Protein AF-A0A8J7C9V2-F1 (afdb_monomer_lite)

pLDDT: mean 82.28, std 11.86, range [36.47, 97.69]

Foldseek 3Di:
DDDDPPPVVVVVVVVVVVVVVVVVVVVVCVVVVVVVVVVVVVVVVVVVVVVVVVVVVVVVVVVVVVVVVVVVVVVVVVVVVVVVVVVVVLVVQLVVLVVLLVLCCVLCVPDPPVVSVLLSVVLVVLSVQLVVVVPDPSNVVSVVLNVVLVVLSCCLSPPVNCPPHNDPSVSNVVSSVVVD

Structure (mmCIF, N/CA/C/O backbone):
data_AF-A0A8J7C9V2-F1
#
_entry.id   AF-A0A8J7C9V2-F1
#
loop_
_atom_site.group_PDB
_atom_site.id
_atom_site.type_symbol
_atom_site.label_atom_id
_atom_site.label_alt_id
_atom_site.label_comp_id
_atom_site.label_asym_id
_atom_site.label_entity_id
_atom_site.label_seq_id
_atom_site.pdbx_PDB_ins_code
_atom_site.Cartn_x
_atom_site.Cartn_y
_atom_site.Cartn_z
_atom_site.occupancy
_atom_site.B_iso_or_equiv
_atom_site.auth_seq_id
_atom_site.auth_comp_id
_atom_site.auth_asym_id
_atom_site.auth_atom_id
_atom_site.pdbx_PDB_model_num
ATOM 1 N N . MET A 1 1 ? 45.481 8.109 -108.830 1.00 36.47 1 MET A N 1
ATOM 2 C CA . MET A 1 1 ? 46.595 8.278 -107.876 1.00 36.47 1 MET A CA 1
ATOM 3 C C . MET A 1 1 ? 46.098 7.803 -106.529 1.00 36.47 1 MET A C 1
ATOM 5 O O . MET A 1 1 ? 45.238 8.445 -105.947 1.00 36.47 1 MET A O 1
ATOM 9 N N . ASN A 1 2 ? 46.542 6.608 -106.143 1.00 48.78 2 ASN A N 1
ATOM 10 C CA . ASN A 1 2 ? 46.267 5.989 -104.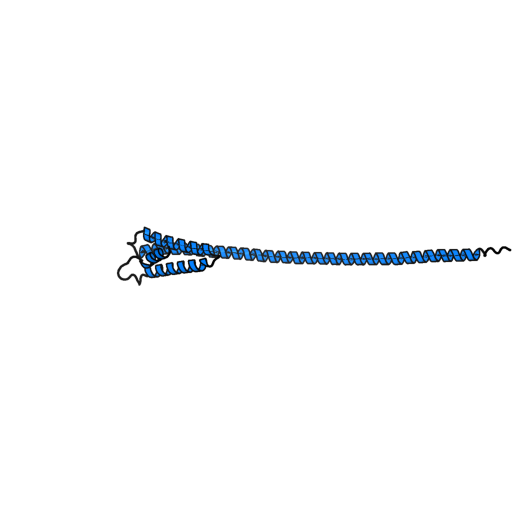854 1.00 48.78 2 ASN A CA 1
ATOM 11 C C . ASN A 1 2 ? 47.368 6.415 -103.887 1.00 48.78 2 ASN A C 1
ATOM 13 O O . ASN A 1 2 ? 48.530 6.146 -104.176 1.00 48.78 2 ASN A O 1
ATOM 17 N N . GLU A 1 3 ? 47.010 6.961 -102.731 1.00 44.31 3 GLU A N 1
ATOM 18 C CA . GLU A 1 3 ? 47.834 6.819 -101.531 1.00 44.31 3 GLU A CA 1
ATOM 19 C C . GLU A 1 3 ? 46.955 6.219 -100.439 1.00 44.31 3 GLU A C 1
ATOM 21 O O . GLU A 1 3 ? 46.172 6.886 -99.770 1.00 44.31 3 GLU A O 1
ATOM 26 N N . ILE A 1 4 ? 47.041 4.894 -100.335 1.00 55.44 4 ILE A N 1
ATOM 27 C CA . ILE A 1 4 ? 46.551 4.145 -99.185 1.00 55.44 4 ILE A CA 1
ATOM 28 C C . ILE A 1 4 ? 47.445 4.572 -98.014 1.00 55.44 4 ILE A C 1
ATOM 30 O O . ILE A 1 4 ? 48.667 4.429 -98.131 1.00 55.44 4 ILE A O 1
ATOM 34 N N . PRO A 1 5 ? 46.900 5.101 -96.904 1.00 51.91 5 PRO A N 1
ATOM 35 C CA . PRO A 1 5 ? 47.724 5.497 -95.776 1.00 51.91 5 PRO A CA 1
ATOM 36 C C . PRO A 1 5 ? 48.490 4.275 -95.262 1.00 51.91 5 PRO A C 1
ATOM 38 O O . PRO A 1 5 ? 47.917 3.228 -94.960 1.00 51.91 5 PRO A O 1
ATOM 41 N N . SER A 1 6 ? 49.815 4.428 -95.239 1.00 57.34 6 SER A N 1
ATOM 42 C CA . SER A 1 6 ? 50.817 3.445 -94.831 1.00 57.34 6 SER A CA 1
ATOM 43 C C . SER A 1 6 ? 50.358 2.619 -93.622 1.00 57.34 6 SER A C 1
ATOM 45 O O . SER A 1 6 ? 50.095 3.157 -92.543 1.00 57.34 6 SER A O 1
ATOM 47 N N . SER A 1 7 ? 50.298 1.294 -93.805 1.00 59.59 7 SER A N 1
ATOM 48 C CA . SER A 1 7 ? 49.826 0.304 -92.820 1.00 59.59 7 SER A CA 1
ATOM 49 C C . SER A 1 7 ? 50.517 0.394 -91.452 1.00 59.59 7 SER A C 1
ATOM 51 O O . SER A 1 7 ? 49.971 -0.066 -90.450 1.00 59.59 7 SER A O 1
ATOM 53 N N . LYS A 1 8 ? 51.689 1.041 -91.389 1.00 63.09 8 LYS A N 1
ATOM 54 C CA . LYS A 1 8 ? 52.426 1.316 -90.152 1.00 63.09 8 LYS A CA 1
ATOM 55 C C . LYS A 1 8 ? 51.692 2.284 -89.216 1.00 63.09 8 LYS A C 1
ATOM 57 O O . LYS A 1 8 ? 51.704 2.059 -88.012 1.00 63.09 8 LYS A O 1
ATOM 62 N N . TYR A 1 9 ? 51.025 3.316 -89.736 1.00 73.62 9 TYR A N 1
ATOM 63 C CA . TYR A 1 9 ? 50.321 4.300 -88.898 1.00 73.62 9 TYR A CA 1
ATOM 64 C C . TYR A 1 9 ? 49.016 3.745 -88.321 1.00 73.62 9 TYR A C 1
ATOM 66 O O . TYR A 1 9 ? 48.672 4.033 -87.178 1.00 73.62 9 TYR A O 1
ATOM 74 N N . PHE A 1 10 ? 48.325 2.891 -89.081 1.00 75.06 10 PHE A N 1
ATOM 75 C CA . PHE A 1 10 ? 47.118 2.212 -88.612 1.00 75.06 10 PHE A CA 1
ATOM 76 C C . PHE A 1 10 ? 47.422 1.188 -87.507 1.00 75.06 10 PHE A C 1
ATOM 78 O O . PHE A 1 10 ? 46.679 1.095 -86.534 1.00 75.06 10 PHE A O 1
ATOM 85 N N . GLY A 1 11 ? 48.545 0.465 -87.610 1.00 76.19 11 GLY A N 1
ATOM 86 C CA . GLY A 1 11 ? 48.993 -0.461 -86.564 1.00 76.19 11 GLY A CA 1
ATOM 87 C C . GLY A 1 11 ? 49.337 0.232 -85.240 1.00 76.19 11 GLY A C 1
ATOM 88 O O . GLY A 1 11 ? 48.979 -0.273 -84.179 1.00 76.19 11 GLY A O 1
ATOM 89 N N . ILE A 1 12 ? 49.973 1.408 -85.301 1.00 79.56 12 ILE A N 1
ATOM 90 C CA . ILE A 1 12 ? 50.274 2.227 -84.114 1.00 79.56 12 ILE A CA 1
ATOM 91 C C . ILE A 1 12 ? 48.975 2.735 -83.479 1.00 79.56 12 ILE A C 1
ATOM 93 O O . ILE A 1 12 ? 48.753 2.516 -82.294 1.00 79.56 12 ILE A O 1
ATOM 97 N N . PHE A 1 13 ? 48.065 3.297 -84.281 1.00 82.38 13 PHE A N 1
ATOM 98 C CA . PHE A 1 13 ? 46.761 3.762 -83.801 1.00 82.38 13 PHE A CA 1
ATOM 99 C C . PHE A 1 13 ? 45.939 2.651 -83.127 1.00 82.38 13 PHE A C 1
ATOM 101 O O . PHE A 1 13 ? 45.344 2.878 -82.076 1.00 82.38 13 PHE A O 1
ATOM 108 N N . LEU A 1 14 ? 45.914 1.441 -83.699 1.00 82.50 14 LEU A N 1
ATOM 109 C CA . LEU A 1 14 ? 45.217 0.306 -83.092 1.00 82.50 14 LEU A CA 1
ATOM 110 C C . LEU A 1 14 ? 45.853 -0.129 -81.771 1.00 82.50 14 LEU A C 1
ATOM 112 O O . LEU A 1 14 ? 45.116 -0.438 -80.837 1.00 82.50 14 LEU A O 1
ATOM 116 N N . MET A 1 15 ? 47.185 -0.139 -81.662 1.00 81.88 15 MET A N 1
ATOM 117 C CA . MET A 1 15 ? 47.833 -0.449 -80.385 1.00 81.88 15 MET A CA 1
ATOM 118 C C . MET A 1 15 ? 47.571 0.623 -79.337 1.00 81.88 15 MET A C 1
ATOM 120 O O . MET A 1 15 ? 47.256 0.275 -78.203 1.00 81.88 15 MET A O 1
ATOM 124 N N . ASP A 1 16 ? 47.616 1.898 -79.707 1.00 84.25 16 ASP A N 1
ATOM 125 C CA . ASP A 1 16 ? 47.293 2.995 -78.794 1.00 84.25 16 ASP A CA 1
ATOM 126 C C . ASP A 1 16 ? 45.827 2.930 -78.344 1.00 84.25 16 ASP A C 1
ATOM 128 O O . ASP A 1 16 ? 45.528 3.131 -77.168 1.00 84.25 16 ASP A O 1
ATOM 132 N N . PHE A 1 17 ? 44.907 2.558 -79.239 1.00 82.44 17 PHE A N 1
ATOM 133 C CA . PHE A 1 17 ? 43.494 2.360 -78.917 1.00 82.44 17 PHE A CA 1
ATOM 134 C C . PHE A 1 17 ? 43.256 1.149 -78.001 1.00 82.44 17 PHE A C 1
ATOM 136 O O . PHE A 1 17 ? 42.518 1.254 -77.020 1.00 82.44 17 PHE A O 1
ATOM 143 N N . ILE A 1 18 ? 43.898 0.009 -78.277 1.00 84.19 18 ILE A N 1
ATOM 144 C CA . ILE A 1 18 ? 43.811 -1.200 -77.442 1.00 84.19 18 ILE A CA 1
ATOM 145 C C . ILE A 1 18 ? 44.412 -0.939 -76.059 1.00 84.19 18 ILE A C 1
ATOM 147 O O . ILE A 1 18 ? 43.805 -1.309 -75.052 1.00 84.19 18 ILE A O 1
ATOM 151 N N . ASN A 1 19 ? 45.562 -0.264 -75.996 1.00 83.25 19 ASN A N 1
ATOM 152 C CA . ASN A 1 19 ? 46.186 0.137 -74.739 1.00 83.25 19 ASN A CA 1
ATOM 153 C C . ASN A 1 19 ? 45.281 1.109 -73.972 1.00 83.25 19 ASN A C 1
ATOM 155 O O . ASN A 1 19 ? 45.007 0.867 -72.804 1.00 83.25 19 ASN A O 1
ATOM 159 N N . ALA A 1 20 ? 44.696 2.113 -74.630 1.00 85.25 20 ALA A N 1
ATOM 160 C CA . ALA A 1 20 ? 43.773 3.048 -73.988 1.00 85.25 20 ALA A CA 1
ATOM 161 C C . ALA A 1 20 ? 42.501 2.371 -73.444 1.00 85.25 20 ALA A C 1
ATOM 163 O O . ALA A 1 20 ? 42.005 2.754 -72.383 1.00 85.25 20 ALA A O 1
ATOM 164 N N . ILE A 1 21 ? 41.957 1.364 -74.139 1.00 84.31 21 ILE A N 1
ATOM 165 C CA . ILE A 1 21 ? 40.831 0.565 -73.629 1.00 84.31 21 ILE A CA 1
ATOM 166 C C . ILE A 1 21 ? 41.268 -0.264 -72.427 1.00 84.31 21 ILE A C 1
ATOM 168 O O . ILE A 1 21 ? 40.560 -0.292 -71.421 1.00 84.31 21 ILE A O 1
ATOM 172 N N . ARG A 1 22 ? 42.418 -0.938 -72.518 1.00 87.12 22 ARG A N 1
ATOM 173 C CA . ARG A 1 22 ? 42.953 -1.755 -71.428 1.00 87.12 22 ARG A CA 1
ATOM 174 C C . ARG A 1 22 ? 43.203 -0.912 -70.184 1.00 87.12 22 ARG A C 1
ATOM 176 O O . ARG A 1 22 ? 42.802 -1.323 -69.102 1.00 87.12 22 ARG A O 1
ATOM 183 N N . ASP A 1 23 ? 43.795 0.262 -70.347 1.00 87.00 23 ASP A N 1
ATOM 184 C CA . ASP A 1 23 ? 44.134 1.161 -69.250 1.00 87.00 23 ASP A CA 1
ATOM 185 C C . ASP A 1 23 ? 42.861 1.742 -68.619 1.00 87.00 23 ASP A C 1
ATOM 187 O O . ASP A 1 23 ? 42.703 1.686 -67.403 1.00 87.00 23 ASP A O 1
ATOM 191 N N . LYS A 1 24 ? 41.867 2.153 -69.421 1.00 84.12 24 LYS A N 1
ATOM 192 C CA . LYS A 1 24 ? 40.543 2.546 -68.899 1.00 84.12 24 LYS A CA 1
ATOM 193 C C . LYS A 1 24 ? 39.819 1.411 -68.178 1.00 84.12 24 LYS A C 1
ATOM 195 O O . LYS A 1 24 ? 39.114 1.661 -67.203 1.00 84.12 24 LYS A O 1
ATOM 200 N N . ASN A 1 25 ? 39.956 0.181 -68.664 1.00 86.75 25 ASN A N 1
ATOM 201 C CA . ASN A 1 25 ? 39.347 -0.987 -68.042 1.00 86.75 25 ASN A CA 1
ATOM 202 C C . ASN A 1 25 ? 40.028 -1.311 -66.706 1.00 86.75 25 ASN A C 1
ATOM 204 O O . ASN A 1 25 ? 39.344 -1.522 -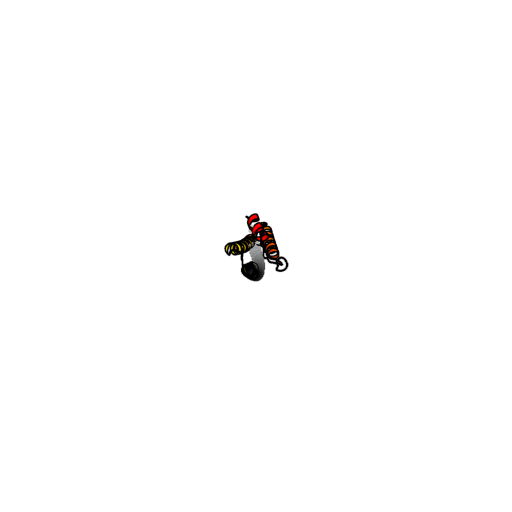65.710 1.00 86.75 25 ASN A O 1
ATOM 208 N N . LEU A 1 26 ? 41.362 -1.275 -66.659 1.00 84.94 26 LEU A N 1
ATOM 209 C CA . LEU A 1 26 ? 42.142 -1.431 -65.430 1.00 84.94 26 LEU A CA 1
ATOM 210 C C . LEU A 1 26 ? 41.788 -0.349 -64.407 1.00 84.94 26 LEU A C 1
ATOM 212 O O . LEU A 1 26 ? 41.461 -0.684 -63.272 1.00 84.94 26 LEU A O 1
ATOM 216 N N . GLU A 1 27 ? 41.729 0.917 -64.825 1.00 86.94 27 GLU A N 1
ATOM 217 C CA . GLU A 1 27 ? 41.281 2.014 -63.964 1.00 86.94 27 GLU A CA 1
ATOM 218 C C . GLU A 1 27 ? 39.852 1.806 -63.444 1.00 86.94 27 GLU A C 1
ATOM 220 O O . GLU A 1 27 ? 39.543 2.157 -62.304 1.00 86.94 27 GLU A O 1
ATOM 225 N N . TRP A 1 28 ? 38.951 1.269 -64.272 1.00 83.38 28 TRP A N 1
ATOM 226 C CA . TRP A 1 28 ? 37.579 0.977 -63.863 1.00 83.38 28 TRP A CA 1
ATOM 227 C C . TRP A 1 28 ? 37.521 -0.161 -62.840 1.00 83.38 28 TRP A C 1
ATOM 229 O O . TRP A 1 28 ? 36.806 -0.040 -61.840 1.00 83.38 28 TRP A O 1
ATOM 239 N N . TYR A 1 29 ? 38.291 -1.233 -63.045 1.00 83.81 29 TYR A N 1
ATOM 240 C CA . TYR A 1 29 ? 38.397 -2.341 -62.096 1.00 83.81 29 TYR A CA 1
ATOM 241 C C . TYR A 1 29 ? 38.992 -1.889 -60.765 1.00 83.81 29 TYR A C 1
ATOM 243 O O . TYR A 1 29 ? 38.422 -2.207 -59.725 1.00 83.81 29 TYR A O 1
ATOM 251 N N . GLU A 1 30 ? 40.070 -1.107 -60.787 1.00 85.12 30 GLU A N 1
ATOM 252 C CA . GLU A 1 30 ? 40.727 -0.583 -59.587 1.00 85.12 30 GLU A CA 1
ATOM 253 C C . GLU A 1 30 ? 39.778 0.331 -58.795 1.00 85.12 30 GLU A C 1
ATOM 255 O O . GLU A 1 30 ? 39.480 0.070 -57.628 1.00 85.12 30 GLU A O 1
ATOM 260 N N . LYS A 1 31 ? 39.147 1.309 -59.464 1.00 80.50 31 LYS A N 1
ATOM 261 C CA . LYS A 1 31 ? 38.159 2.205 -58.833 1.00 80.50 31 LYS A CA 1
ATOM 262 C C . LYS A 1 31 ? 36.941 1.457 -58.287 1.00 80.50 31 LYS A C 1
ATOM 264 O O . LYS A 1 31 ? 36.359 1.882 -57.288 1.00 80.50 31 LYS A O 1
ATOM 269 N N . THR A 1 32 ? 36.509 0.375 -58.931 1.00 82.56 32 THR A N 1
ATOM 270 C CA . THR A 1 32 ? 35.347 -0.413 -58.485 1.00 82.56 32 THR A CA 1
ATOM 271 C C . THR A 1 32 ? 35.714 -1.363 -57.344 1.00 82.56 32 THR A C 1
ATOM 273 O O . THR A 1 32 ? 34.939 -1.508 -56.396 1.00 82.56 32 THR A O 1
ATOM 276 N N . ALA A 1 33 ? 36.903 -1.965 -57.378 1.00 82.56 33 ALA A N 1
ATOM 277 C CA . ALA A 1 33 ? 37.428 -2.795 -56.298 1.00 82.56 33 ALA A CA 1
ATOM 278 C C . ALA A 1 33 ? 37.578 -1.984 -55.002 1.00 82.56 33 ALA A C 1
ATOM 280 O O . ALA A 1 33 ? 37.059 -2.393 -53.962 1.00 82.56 33 ALA A O 1
ATOM 281 N N . ASP A 1 34 ? 38.155 -0.786 -55.081 1.00 85.69 34 ASP A N 1
ATOM 282 C CA . ASP A 1 34 ? 38.309 0.093 -53.918 1.00 85.69 34 ASP A CA 1
ATOM 283 C C . ASP A 1 34 ? 36.962 0.564 -53.368 1.00 85.69 34 ASP A C 1
ATOM 285 O O . ASP A 1 34 ? 36.718 0.513 -52.161 1.00 85.69 34 ASP A O 1
ATOM 289 N N . ARG A 1 35 ? 36.030 0.958 -54.247 1.00 80.75 35 ARG A N 1
ATOM 290 C CA . ARG A 1 35 ? 34.675 1.354 -53.832 1.00 80.75 35 ARG A CA 1
ATOM 291 C C . ARG A 1 35 ? 33.921 0.213 -53.161 1.00 80.75 35 ARG A C 1
ATOM 293 O O . ARG A 1 35 ? 33.261 0.434 -52.151 1.00 80.75 35 ARG A O 1
ATOM 300 N N . THR A 1 36 ? 33.997 -1.000 -53.704 1.00 84.38 36 THR A N 1
ATOM 301 C CA . THR A 1 36 ? 33.308 -2.160 -53.119 1.00 84.38 36 THR A CA 1
ATOM 302 C C . THR A 1 36 ? 33.927 -2.579 -51.790 1.00 84.38 36 THR A C 1
ATOM 304 O O . THR A 1 36 ? 33.182 -2.918 -50.871 1.00 84.38 36 THR A O 1
ATOM 307 N N . LYS A 1 37 ? 35.254 -2.491 -51.645 1.00 87.00 37 LYS A N 1
ATOM 308 C CA . LYS A 1 37 ? 35.944 -2.716 -50.371 1.00 87.00 37 LYS A CA 1
ATOM 309 C C . LYS A 1 37 ? 35.532 -1.684 -49.318 1.00 87.00 37 LYS A C 1
ATOM 311 O O . LYS A 1 37 ? 35.080 -2.073 -48.247 1.00 87.00 37 LYS A O 1
ATOM 316 N N . ALA A 1 38 ? 35.567 -0.396 -49.657 1.00 86.19 38 ALA A N 1
ATOM 317 C CA . ALA A 1 38 ? 35.151 0.677 -48.753 1.00 86.19 38 ALA A CA 1
ATOM 318 C C . ALA A 1 38 ? 33.675 0.554 -48.329 1.00 86.19 38 ALA A C 1
ATOM 320 O O . ALA A 1 38 ? 33.329 0.806 -47.174 1.00 86.19 38 ALA A O 1
ATOM 321 N N . LEU A 1 39 ? 32.789 0.137 -49.243 1.00 86.25 39 LEU A N 1
ATOM 322 C CA . LEU A 1 39 ? 31.384 -0.127 -48.920 1.00 86.25 39 LEU A CA 1
ATOM 323 C C . LEU A 1 39 ? 31.220 -1.316 -47.965 1.00 86.25 39 LEU A C 1
ATOM 325 O O . LEU A 1 39 ? 30.412 -1.231 -47.043 1.00 86.25 39 LEU A O 1
ATOM 329 N N . LYS A 1 40 ? 31.980 -2.402 -48.155 1.00 89.12 40 LYS A N 1
ATOM 330 C CA . LYS A 1 40 ? 31.960 -3.559 -47.247 1.00 89.12 40 LYS A CA 1
ATOM 331 C C . LYS A 1 40 ? 32.444 -3.187 -45.853 1.00 89.12 40 LYS A C 1
ATOM 333 O O . LYS A 1 40 ? 31.719 -3.431 -44.900 1.00 89.12 40 LYS A O 1
ATOM 338 N N . GLU A 1 41 ? 33.588 -2.516 -45.745 1.00 89.75 41 GLU A N 1
ATOM 339 C CA . GLU A 1 41 ? 34.139 -2.067 -44.459 1.00 89.75 41 GLU A CA 1
ATOM 340 C C . GLU A 1 41 ? 33.172 -1.126 -43.727 1.00 89.75 41 GLU A C 1
ATOM 342 O O . GLU A 1 41 ? 32.935 -1.275 -42.529 1.00 89.75 41 GLU A O 1
ATOM 347 N N . LYS A 1 42 ? 32.539 -0.191 -44.451 1.00 87.69 42 LYS A N 1
ATOM 348 C CA . LYS A 1 42 ? 31.514 0.692 -43.877 1.00 87.69 42 LYS A CA 1
ATOM 349 C C . LYS A 1 42 ? 30.290 -0.087 -43.388 1.00 87.69 42 LYS A C 1
ATOM 351 O O . LYS A 1 42 ? 29.765 0.225 -42.319 1.00 87.69 42 LYS A O 1
ATOM 356 N N . ASN A 1 43 ? 29.830 -1.075 -44.153 1.00 88.00 43 ASN A N 1
ATOM 357 C CA . ASN A 1 43 ? 28.693 -1.914 -43.774 1.00 88.00 43 ASN A CA 1
ATOM 358 C C . ASN A 1 43 ? 29.018 -2.799 -42.566 1.00 88.00 43 ASN A C 1
ATOM 360 O O . ASN A 1 43 ? 28.199 -2.894 -41.658 1.00 88.00 43 ASN A O 1
ATOM 364 N N . GLU A 1 44 ? 30.207 -3.396 -42.521 1.00 89.69 44 GLU A N 1
ATOM 365 C CA . GLU A 1 44 ? 30.686 -4.184 -41.384 1.00 89.69 44 GLU A CA 1
ATOM 366 C C . GLU A 1 44 ? 30.786 -3.314 -40.131 1.00 89.69 44 GLU A C 1
ATOM 368 O O . GLU A 1 44 ? 30.192 -3.650 -39.107 1.00 89.69 44 GLU A O 1
ATOM 373 N N . LEU A 1 45 ? 31.418 -2.141 -40.223 1.00 90.25 45 LEU A N 1
ATOM 374 C CA . LEU A 1 45 ? 31.503 -1.204 -39.104 1.00 90.25 45 LEU A CA 1
ATOM 375 C C . LEU A 1 45 ? 30.111 -0.777 -38.617 1.00 90.25 45 LEU A C 1
ATOM 377 O O . LEU A 1 45 ? 29.855 -0.768 -37.414 1.00 90.25 45 LEU A O 1
ATOM 381 N N . SER A 1 46 ? 29.193 -0.473 -39.540 1.00 90.38 46 SER A N 1
ATOM 382 C CA . SER A 1 46 ? 27.803 -0.151 -39.205 1.00 90.38 46 SER A CA 1
ATOM 383 C C . SER A 1 46 ? 27.084 -1.327 -38.545 1.00 90.38 46 SER A C 1
ATOM 385 O O . SER A 1 46 ? 26.324 -1.115 -37.603 1.00 90.38 46 SER A O 1
ATOM 387 N N . SER A 1 47 ? 27.306 -2.558 -39.011 1.00 90.19 47 SER A N 1
ATOM 388 C CA . SER A 1 47 ? 26.696 -3.754 -38.423 1.00 90.19 47 SER A CA 1
ATOM 389 C C . SER A 1 47 ? 27.193 -4.003 -36.998 1.00 90.19 47 SER A C 1
ATOM 391 O O . SER A 1 47 ? 26.380 -4.229 -36.107 1.00 90.19 47 SER A O 1
ATOM 393 N N . VAL A 1 48 ? 28.495 -3.827 -36.751 1.00 93.44 48 VAL A N 1
ATOM 394 C CA . VAL A 1 48 ? 29.100 -3.942 -35.416 1.00 93.44 48 VAL A CA 1
ATOM 395 C C . VAL A 1 48 ? 28.555 -2.869 -34.477 1.00 93.44 48 VAL A C 1
ATOM 397 O O . VAL A 1 48 ? 28.238 -3.162 -33.327 1.00 93.44 48 VAL A O 1
ATOM 400 N N . GLN A 1 49 ? 28.395 -1.631 -34.952 1.00 93.88 49 GLN A N 1
ATOM 401 C CA . GLN A 1 49 ? 27.792 -0.556 -34.157 1.00 93.88 49 GLN A CA 1
ATOM 402 C C . GLN A 1 49 ? 26.344 -0.870 -33.770 1.00 93.88 49 GLN A C 1
ATOM 404 O O . GLN A 1 49 ? 25.956 -0.651 -32.622 1.00 93.88 49 GLN A O 1
ATOM 409 N N . ILE A 1 50 ? 25.554 -1.408 -34.703 1.00 93.12 50 ILE A N 1
ATOM 410 C CA . ILE A 1 50 ? 24.172 -1.823 -34.438 1.00 93.12 50 ILE A CA 1
ATOM 411 C C . ILE A 1 50 ? 24.142 -2.973 -33.425 1.00 93.12 50 ILE A C 1
ATOM 413 O O . ILE A 1 50 ? 23.376 -2.913 -32.467 1.00 93.12 50 ILE A O 1
ATOM 417 N N . GLU A 1 51 ? 24.990 -3.988 -33.585 1.00 95.31 51 GLU A N 1
ATOM 418 C CA . GLU A 1 51 ? 25.066 -5.121 -32.657 1.00 95.31 51 GLU A CA 1
ATOM 419 C C . GLU A 1 51 ? 25.455 -4.672 -31.242 1.00 95.31 51 GLU A C 1
ATOM 421 O O . GLU A 1 51 ? 24.833 -5.078 -30.258 1.00 95.31 51 GLU A O 1
ATOM 426 N N . GLN A 1 52 ? 26.433 -3.771 -31.126 1.00 95.19 52 GLN A N 1
ATOM 427 C CA . GLN A 1 52 ? 26.826 -3.183 -29.846 1.00 95.19 52 GLN A CA 1
ATOM 428 C C . GLN A 1 52 ? 25.695 -2.364 -29.219 1.00 95.19 52 GLN A C 1
ATOM 430 O O . GLN A 1 52 ? 25.469 -2.469 -28.012 1.00 95.19 52 GLN A O 1
ATOM 435 N N . ALA A 1 53 ? 24.967 -1.581 -30.019 1.00 94.19 53 ALA A N 1
ATOM 436 C CA . ALA A 1 53 ? 23.819 -0.817 -29.546 1.00 94.19 53 ALA A CA 1
ATOM 437 C C . ALA A 1 53 ? 22.707 -1.741 -29.028 1.00 94.19 53 ALA A C 1
ATOM 439 O O . ALA A 1 53 ? 22.220 -1.531 -27.921 1.00 94.19 53 ALA A O 1
ATOM 440 N N . ILE A 1 54 ? 22.370 -2.804 -29.769 1.00 96.12 54 ILE A N 1
ATOM 441 C CA . ILE A 1 54 ? 21.385 -3.809 -29.345 1.00 96.12 54 ILE A CA 1
ATOM 442 C C . ILE A 1 54 ? 21.831 -4.472 -28.044 1.00 96.12 54 ILE A C 1
ATOM 444 O O . ILE A 1 54 ? 21.051 -4.542 -27.098 1.00 96.12 54 ILE A O 1
ATOM 448 N N . LYS A 1 55 ? 23.087 -4.925 -27.967 1.00 96.69 55 LYS A N 1
ATOM 449 C CA . LYS A 1 55 ? 23.624 -5.578 -26.769 1.00 96.69 55 LYS A CA 1
ATOM 450 C C . LYS A 1 55 ? 23.539 -4.668 -25.548 1.00 96.69 55 LYS A C 1
ATOM 452 O O . LYS A 1 55 ? 23.128 -5.123 -24.485 1.00 96.69 55 LYS A O 1
ATOM 457 N N . LYS A 1 56 ? 23.891 -3.391 -25.709 1.00 96.94 56 LYS A N 1
ATOM 458 C CA . LYS A 1 56 ? 23.762 -2.397 -24.644 1.00 96.94 56 LYS A CA 1
ATOM 459 C C . LYS A 1 56 ? 22.301 -2.225 -24.226 1.00 96.94 56 LYS A C 1
ATOM 461 O O . LYS A 1 56 ? 22.008 -2.328 -23.045 1.00 96.94 56 LYS A O 1
ATOM 466 N N . SER A 1 57 ? 21.383 -2.051 -25.177 1.00 95.25 57 SER A N 1
ATOM 467 C CA . SER A 1 57 ? 19.956 -1.915 -24.868 1.00 95.25 57 SER A CA 1
ATOM 468 C C . SER A 1 57 ? 19.382 -3.144 -24.161 1.00 95.25 57 SER A C 1
ATOM 470 O O . SER A 1 57 ? 18.608 -2.989 -23.227 1.00 95.25 57 SER A O 1
ATOM 472 N N . VAL A 1 58 ? 19.771 -4.360 -24.557 1.00 96.44 58 VAL A N 1
ATOM 473 C CA . VAL A 1 58 ? 19.361 -5.592 -23.862 1.00 96.44 58 VAL A CA 1
ATOM 474 C C . VAL A 1 58 ? 19.852 -5.585 -22.417 1.00 96.44 58 VAL A C 1
ATOM 476 O O . VAL A 1 58 ? 19.061 -5.847 -21.518 1.00 96.44 58 VAL A O 1
ATOM 479 N N . GLN A 1 59 ? 21.117 -5.228 -22.181 1.00 97.06 59 GLN A N 1
ATOM 480 C CA . GLN A 1 59 ? 21.665 -5.120 -20.826 1.00 97.06 59 GLN A CA 1
ATOM 481 C C . GLN A 1 59 ? 20.938 -4.059 -19.992 1.00 97.06 59 GLN A C 1
ATOM 483 O O . GLN A 1 59 ? 20.607 -4.318 -18.836 1.00 97.06 59 GLN A O 1
ATOM 488 N N . ASP A 1 60 ? 20.655 -2.894 -20.577 1.00 96.38 60 ASP A N 1
ATOM 489 C CA . ASP A 1 60 ? 19.910 -1.821 -19.915 1.00 96.38 60 ASP A CA 1
ATOM 490 C C . ASP A 1 60 ? 18.498 -2.311 -19.529 1.00 96.38 60 ASP A C 1
ATOM 492 O O . ASP A 1 60 ? 18.068 -2.148 -18.385 1.00 96.38 60 ASP A O 1
ATOM 496 N N . PHE A 1 61 ? 17.803 -3.016 -20.430 1.00 97.38 61 PHE A N 1
ATOM 497 C CA . PHE A 1 61 ? 16.489 -3.598 -20.139 1.00 97.38 61 PHE A CA 1
ATOM 498 C C . PHE A 1 61 ? 16.537 -4.710 -19.087 1.00 97.38 61 PHE A C 1
ATOM 500 O O . PHE A 1 61 ? 15.660 -4.765 -18.226 1.00 97.38 61 PHE A O 1
ATOM 507 N N . GLU A 1 62 ? 17.539 -5.589 -19.112 1.00 97.19 62 GLU A N 1
ATOM 508 C CA . GLU A 1 62 ? 17.718 -6.629 -18.091 1.00 97.19 62 GLU A CA 1
ATOM 509 C C . GLU A 1 62 ? 17.901 -6.015 -16.699 1.00 97.19 62 GLU A C 1
ATOM 511 O O . GLU A 1 62 ? 17.287 -6.472 -15.728 1.00 97.19 62 GLU A O 1
ATOM 516 N N . GLN A 1 63 ? 18.691 -4.943 -16.604 1.00 96.94 63 GLN A N 1
ATOM 517 C CA . GLN A 1 63 ? 18.877 -4.195 -15.363 1.00 96.94 63 GLN A CA 1
ATOM 518 C C . GLN A 1 63 ? 17.576 -3.534 -14.904 1.00 96.94 63 GLN A C 1
ATOM 520 O O . GLN A 1 63 ? 17.201 -3.669 -13.738 1.00 96.94 63 GLN A O 1
ATOM 525 N N . GLU A 1 64 ? 16.847 -2.870 -15.804 1.00 96.88 64 GLU A N 1
ATOM 526 C CA . GLU A 1 64 ? 15.550 -2.272 -15.476 1.00 96.88 64 GLU A CA 1
ATOM 527 C C . GLU A 1 64 ? 14.537 -3.312 -14.990 1.00 96.88 64 GLU A C 1
ATOM 529 O O . GLU A 1 64 ? 13.828 -3.076 -14.008 1.00 96.88 64 GLU A O 1
ATOM 534 N N . ILE A 1 65 ? 14.470 -4.474 -15.645 1.00 97.38 65 ILE A N 1
ATOM 535 C CA . ILE A 1 65 ? 13.590 -5.577 -15.248 1.00 97.38 65 ILE A CA 1
ATOM 536 C C . ILE A 1 65 ? 13.974 -6.079 -13.856 1.00 97.38 65 ILE A C 1
ATOM 538 O O . ILE A 1 65 ? 13.093 -6.259 -13.011 1.00 97.38 65 ILE A O 1
ATOM 542 N N . ALA A 1 66 ? 15.267 -6.267 -13.584 1.00 97.19 66 ALA A N 1
ATOM 543 C CA . ALA A 1 66 ? 15.746 -6.706 -12.277 1.00 97.19 66 ALA A CA 1
ATOM 544 C C . ALA A 1 66 ? 15.390 -5.699 -11.170 1.00 97.19 66 ALA A C 1
ATOM 546 O O . ALA A 1 66 ? 14.854 -6.089 -10.131 1.00 97.19 66 ALA A O 1
ATOM 547 N N . LEU A 1 67 ? 15.608 -4.403 -11.409 1.00 97.69 67 LEU A N 1
ATOM 548 C CA . LEU A 1 67 ? 15.262 -3.339 -10.463 1.00 97.69 67 LEU A CA 1
ATOM 549 C C . LEU A 1 67 ? 13.754 -3.263 -10.212 1.00 97.69 67 LEU A C 1
ATOM 551 O O . LEU A 1 67 ? 13.317 -3.171 -9.060 1.00 97.69 67 LEU A O 1
ATOM 555 N N . LYS A 1 68 ? 12.942 -3.346 -11.273 1.00 97.00 68 LYS A N 1
ATOM 556 C CA . LYS A 1 68 ? 11.479 -3.370 -11.152 1.00 97.00 68 LYS A CA 1
ATOM 557 C C . LYS A 1 68 ? 11.013 -4.577 -10.354 1.00 97.00 68 LYS A C 1
ATOM 559 O O . LYS A 1 68 ? 10.181 -4.418 -9.467 1.00 97.00 68 LYS A O 1
ATOM 564 N N . LYS A 1 69 ? 11.577 -5.758 -10.610 1.00 97.25 69 LYS A N 1
ATOM 565 C CA . LYS A 1 69 ? 11.243 -6.981 -9.874 1.00 97.25 69 LYS A CA 1
ATOM 566 C C . LYS A 1 69 ? 11.528 -6.835 -8.379 1.00 97.25 69 LYS A C 1
ATOM 568 O O . LYS A 1 69 ? 10.628 -7.055 -7.579 1.00 97.25 69 LYS A O 1
ATOM 573 N N . ILE A 1 70 ? 12.723 -6.364 -8.015 1.00 96.88 70 ILE A N 1
ATOM 574 C CA . ILE A 1 70 ? 13.087 -6.101 -6.612 1.00 96.88 70 ILE A CA 1
ATOM 575 C C . ILE A 1 70 ? 12.102 -5.116 -5.973 1.00 96.88 70 ILE A C 1
ATOM 577 O O . ILE A 1 70 ? 11.639 -5.331 -4.855 1.00 96.88 70 ILE A O 1
ATOM 581 N N . THR A 1 71 ? 11.754 -4.050 -6.694 1.00 96.31 71 THR A N 1
ATOM 582 C CA . THR A 1 71 ? 10.822 -3.029 -6.205 1.00 96.31 71 THR A CA 1
ATOM 583 C C . THR A 1 71 ? 9.431 -3.611 -5.954 1.00 96.31 71 THR A C 1
ATOM 585 O O . THR A 1 71 ? 8.845 -3.364 -4.901 1.00 96.31 71 THR A O 1
ATOM 588 N N . TYR A 1 72 ? 8.901 -4.405 -6.885 1.00 96.69 72 TYR A N 1
ATOM 589 C CA . TYR A 1 72 ? 7.596 -5.044 -6.724 1.00 96.69 72 TYR A CA 1
ATOM 590 C C . TYR A 1 72 ? 7.588 -6.080 -5.602 1.00 96.69 72 TYR A C 1
ATOM 592 O O . TYR A 1 72 ? 6.647 -6.092 -4.810 1.00 96.69 72 TYR A O 1
ATOM 600 N N . ASP A 1 73 ? 8.643 -6.885 -5.477 1.00 96.69 73 ASP A N 1
ATOM 601 C CA . ASP A 1 73 ? 8.775 -7.856 -4.390 1.00 96.69 73 ASP A CA 1
ATOM 602 C C . ASP A 1 73 ? 8.770 -7.143 -3.027 1.00 96.69 73 ASP A C 1
ATOM 604 O O . ASP A 1 73 ? 8.034 -7.528 -2.116 1.00 96.69 73 ASP A O 1
ATOM 608 N N . GLN A 1 74 ? 9.501 -6.030 -2.903 1.00 96.62 74 GLN A N 1
ATOM 609 C CA . GLN A 1 74 ? 9.484 -5.193 -1.699 1.00 96.62 74 GLN A CA 1
ATOM 610 C C . GLN A 1 74 ? 8.109 -4.573 -1.430 1.00 9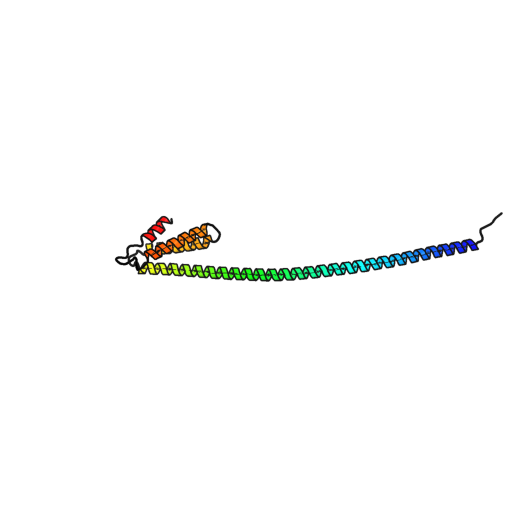6.62 74 GLN A C 1
ATOM 612 O O . GLN A 1 74 ? 7.642 -4.577 -0.290 1.00 96.62 74 GLN A O 1
ATOM 617 N N . GLN A 1 75 ? 7.440 -4.034 -2.453 1.00 95.50 75 GLN A N 1
ATOM 618 C CA . GLN A 1 75 ? 6.098 -3.462 -2.307 1.00 95.50 75 GLN A CA 1
ATOM 619 C C . GLN A 1 75 ? 5.084 -4.518 -1.860 1.00 95.50 75 GLN A C 1
ATOM 621 O O . GLN A 1 75 ? 4.272 -4.245 -0.973 1.00 95.50 75 GLN A O 1
ATOM 626 N N . MET A 1 76 ? 5.161 -5.728 -2.416 1.00 96.38 76 MET A N 1
ATOM 627 C CA . MET A 1 76 ? 4.300 -6.843 -2.043 1.00 96.38 76 MET A CA 1
ATOM 628 C C . MET A 1 76 ? 4.535 -7.269 -0.591 1.00 96.38 76 MET A C 1
ATOM 630 O O . MET A 1 76 ? 3.572 -7.413 0.162 1.00 96.38 76 MET A O 1
ATOM 634 N N . GLU A 1 77 ? 5.788 -7.430 -0.165 1.00 96.31 77 GLU A N 1
ATOM 635 C CA . GLU A 1 77 ? 6.103 -7.781 1.226 1.00 96.31 77 GLU A CA 1
ATOM 636 C C . GLU A 1 77 ? 5.668 -6.688 2.209 1.00 96.31 77 GLU A C 1
ATOM 638 O O . GLU A 1 77 ? 5.059 -6.978 3.241 1.00 96.31 77 GLU A O 1
ATOM 643 N N . ASN A 1 78 ? 5.864 -5.417 1.860 1.00 94.31 78 ASN A N 1
ATOM 644 C CA . ASN A 1 78 ? 5.375 -4.298 2.663 1.00 94.31 78 ASN A CA 1
ATOM 645 C C . ASN A 1 78 ? 3.844 -4.291 2.770 1.00 94.31 78 ASN A C 1
ATOM 647 O O . ASN A 1 78 ? 3.303 -4.060 3.855 1.00 94.31 78 ASN A O 1
ATOM 651 N N . ALA A 1 79 ? 3.137 -4.573 1.673 1.00 92.44 79 ALA A N 1
ATOM 652 C CA . ALA A 1 79 ? 1.682 -4.677 1.665 1.00 9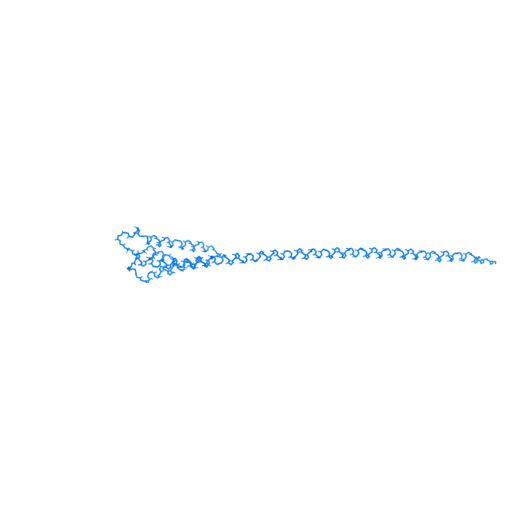2.44 79 ALA A CA 1
ATOM 653 C C . ALA A 1 79 ? 1.193 -5.845 2.535 1.00 92.44 79 ALA A C 1
ATOM 655 O O . ALA A 1 79 ? 0.300 -5.649 3.361 1.00 92.44 79 ALA A O 1
ATOM 656 N N . LYS A 1 80 ? 1.822 -7.024 2.433 1.00 95.00 80 LYS A N 1
ATOM 657 C CA . LYS A 1 80 ? 1.528 -8.182 3.294 1.00 95.00 80 LYS A CA 1
ATOM 658 C C . LYS A 1 80 ? 1.760 -7.864 4.767 1.00 95.00 80 LYS A C 1
ATOM 660 O O . LYS A 1 80 ? 0.901 -8.146 5.601 1.00 95.00 80 LYS A O 1
ATOM 665 N N . LEU A 1 81 ? 2.894 -7.246 5.099 1.00 95.12 81 LEU A N 1
ATOM 666 C CA . LEU A 1 81 ? 3.212 -6.865 6.473 1.00 95.12 81 LEU A CA 1
ATOM 667 C C . LEU A 1 81 ? 2.194 -5.860 7.018 1.00 95.12 81 LEU A C 1
ATOM 669 O O . LEU A 1 81 ? 1.758 -5.985 8.163 1.00 95.12 81 LEU A O 1
ATOM 673 N N . LYS A 1 82 ? 1.800 -4.877 6.201 1.00 90.06 82 LYS A N 1
ATOM 674 C CA . LYS A 1 82 ? 0.766 -3.904 6.560 1.00 90.06 82 LYS A CA 1
ATOM 675 C C . LYS A 1 82 ? -0.568 -4.605 6.801 1.00 90.06 82 LYS A C 1
ATOM 677 O O . LYS A 1 82 ? -1.148 -4.395 7.857 1.00 90.06 82 LYS A O 1
ATOM 682 N N . ALA A 1 83 ? -1.008 -5.473 5.892 1.00 88.25 83 ALA A N 1
ATOM 683 C CA . ALA A 1 83 ? -2.246 -6.236 6.039 1.00 88.25 83 ALA A CA 1
ATOM 684 C C . ALA A 1 83 ? -2.245 -7.085 7.319 1.00 88.25 83 ALA A C 1
ATOM 686 O O . ALA A 1 83 ? -3.189 -7.006 8.099 1.00 88.25 83 ALA A O 1
ATOM 687 N N . LYS A 1 84 ? -1.151 -7.805 7.600 1.00 93.12 84 LYS A N 1
ATOM 688 C CA . LYS A 1 84 ? -0.999 -8.603 8.825 1.00 93.12 84 LYS A CA 1
ATOM 689 C C . LYS A 1 84 ? -1.087 -7.748 10.088 1.00 93.12 84 LYS A C 1
ATOM 691 O O . LYS A 1 84 ? -1.835 -8.082 10.998 1.00 93.12 84 LYS A O 1
ATOM 696 N N . LYS A 1 85 ? -0.346 -6.637 10.148 1.00 90.12 85 LYS A N 1
ATOM 697 C CA . LYS A 1 85 ? -0.385 -5.714 11.298 1.00 90.12 85 LYS A CA 1
ATOM 698 C C . LYS A 1 85 ? -1.772 -5.116 11.500 1.00 90.12 85 LYS A C 1
ATOM 700 O O . LYS A 1 85 ? -2.186 -4.896 12.631 1.00 90.12 85 LYS A O 1
ATOM 705 N N . THR A 1 86 ? -2.458 -4.810 10.408 1.00 86.75 86 THR A N 1
ATOM 706 C CA . THR A 1 86 ? -3.822 -4.292 10.421 1.00 86.75 86 THR A CA 1
ATOM 707 C C . THR A 1 86 ? -4.759 -5.372 10.975 1.00 86.75 86 THR A C 1
ATOM 709 O O . THR A 1 86 ? -5.373 -5.142 12.008 1.00 86.75 86 THR A O 1
ATOM 712 N N . MET A 1 87 ? -4.752 -6.592 10.439 1.00 88.94 87 MET A N 1
ATOM 713 C CA . MET A 1 87 ? -5.557 -7.710 10.956 1.00 88.94 87 MET A CA 1
ATOM 714 C C . MET A 1 87 ? -5.331 -7.982 12.453 1.00 88.94 87 MET A C 1
ATOM 716 O O . MET A 1 87 ? -6.295 -8.051 13.205 1.00 88.94 87 MET A O 1
ATOM 720 N N . GLN A 1 88 ? -4.075 -7.990 12.912 1.00 91.38 88 GLN A N 1
ATOM 721 C CA . GLN A 1 88 ? -3.746 -8.138 14.338 1.00 91.38 88 GLN A CA 1
ATOM 722 C C . GLN A 1 88 ? -4.350 -7.037 15.221 1.00 91.38 88 GLN A C 1
ATOM 724 O O . GLN A 1 88 ? -4.742 -7.289 16.355 1.00 91.38 88 GLN A O 1
ATOM 729 N N . LYS A 1 89 ? -4.415 -5.792 14.731 1.00 87.94 89 LYS A N 1
ATOM 730 C CA . LYS A 1 89 ? -5.061 -4.700 15.474 1.00 87.94 89 LYS A CA 1
ATOM 731 C C . LYS A 1 89 ? -6.567 -4.902 15.571 1.00 87.94 89 LYS A C 1
ATOM 733 O O . LYS A 1 89 ? -7.129 -4.608 16.615 1.00 87.94 89 LYS A O 1
ATOM 738 N N . TYR A 1 90 ? -7.200 -5.368 14.498 1.00 89.38 90 TYR A N 1
ATOM 739 C CA . TYR A 1 90 ? -8.633 -5.648 14.491 1.00 89.38 90 TYR A CA 1
ATOM 740 C C . TYR A 1 90 ? -8.991 -6.776 15.459 1.00 89.38 90 TYR A C 1
ATOM 742 O O . TYR A 1 90 ? -9.886 -6.598 16.277 1.00 89.38 90 TYR A O 1
ATOM 750 N N . GLU A 1 91 ? -8.231 -7.875 15.443 1.00 90.06 91 GLU A N 1
ATOM 751 C CA . GLU A 1 91 ? -8.374 -8.968 16.416 1.00 90.06 91 GLU A CA 1
ATOM 752 C C . GLU A 1 91 ? -8.263 -8.448 17.854 1.00 90.06 91 GLU A C 1
ATOM 754 O O . GLU A 1 91 ? -9.141 -8.704 18.671 1.00 90.06 91 GLU A O 1
ATOM 759 N N . LYS A 1 92 ? -7.255 -7.613 18.136 1.00 89.12 92 LYS A N 1
ATOM 760 C CA . LYS A 1 92 ? -7.094 -6.997 19.458 1.00 89.12 92 LYS A CA 1
ATOM 761 C C . LYS A 1 92 ? -8.281 -6.112 19.855 1.00 89.12 92 LYS A C 1
ATOM 763 O O . LYS A 1 92 ? -8.680 -6.115 21.011 1.00 89.12 92 LYS A O 1
ATOM 768 N N . PHE A 1 93 ? -8.853 -5.349 18.922 1.00 88.19 93 PHE A N 1
ATOM 769 C CA . PHE A 1 93 ? -10.037 -4.536 19.217 1.00 88.19 93 PHE A CA 1
ATOM 770 C C . PHE A 1 93 ? -11.273 -5.389 19.511 1.00 88.19 93 PHE A C 1
ATOM 772 O O . PHE A 1 93 ? -12.058 -5.019 20.379 1.00 88.19 93 PHE A O 1
ATOM 779 N N . LEU A 1 94 ? -11.443 -6.527 18.833 1.00 89.69 94 LEU A N 1
ATOM 780 C CA . LEU A 1 94 ? -12.515 -7.470 19.156 1.00 89.69 94 LEU A CA 1
ATOM 781 C C . LEU A 1 94 ? -12.341 -8.054 20.562 1.00 89.69 94 LEU A C 1
ATOM 783 O O . LEU A 1 94 ? -13.302 -8.069 21.327 1.00 89.69 94 LEU A O 1
ATOM 787 N N . GLU A 1 95 ? -11.119 -8.446 20.930 1.00 89.50 95 GLU A N 1
ATOM 788 C CA . GLU A 1 95 ? -10.806 -8.907 22.289 1.00 89.50 95 GLU A CA 1
ATOM 789 C C . GLU A 1 95 ? -11.123 -7.829 23.340 1.00 89.50 95 GLU A C 1
ATOM 791 O O . GLU A 1 95 ? -11.753 -8.117 24.355 1.00 89.50 95 GLU A O 1
ATOM 796 N N . GLU A 1 96 ? -10.761 -6.568 23.083 1.00 86.75 96 GLU A N 1
ATOM 797 C CA . GLU A 1 96 ? -11.073 -5.444 23.979 1.00 86.75 96 GLU 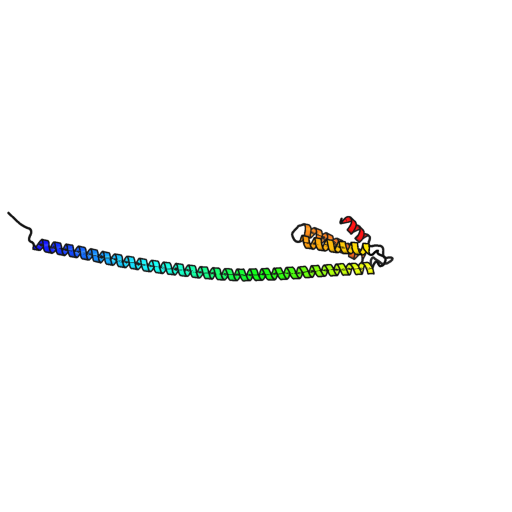A CA 1
ATOM 798 C C . GLU A 1 96 ? -12.592 -5.194 24.105 1.00 86.75 96 GLU A C 1
ATOM 800 O O . GLU A 1 96 ? -13.076 -4.866 25.191 1.00 86.75 96 GLU A O 1
ATOM 805 N N . ILE A 1 97 ? -13.370 -5.384 23.031 1.00 87.81 97 ILE A N 1
ATOM 806 C CA . ILE A 1 97 ? -14.843 -5.302 23.058 1.00 87.81 97 ILE A CA 1
ATOM 807 C C . ILE A 1 97 ? -15.452 -6.463 23.868 1.00 87.81 97 ILE A C 1
ATOM 809 O O . ILE A 1 97 ? -16.413 -6.262 24.619 1.00 87.81 97 ILE A O 1
ATOM 813 N N . ASP A 1 98 ? -14.888 -7.665 23.769 1.00 88.19 98 ASP A N 1
ATOM 814 C CA . ASP A 1 98 ? -15.294 -8.810 24.589 1.00 88.19 98 ASP A CA 1
ATOM 815 C C . ASP A 1 98 ? -14.953 -8.595 26.073 1.00 88.19 98 ASP A C 1
ATOM 817 O O . ASP A 1 98 ? -15.782 -8.858 26.950 1.00 88.19 98 ASP A O 1
ATOM 821 N N . GLU A 1 99 ? -13.777 -8.046 26.382 1.00 86.00 99 GLU A N 1
ATOM 822 C CA . GLU A 1 99 ? -13.428 -7.638 27.746 1.00 86.00 99 GLU A CA 1
ATOM 823 C C . GLU A 1 99 ? -14.387 -6.576 28.284 1.00 86.00 99 GLU A C 1
ATOM 825 O O . GLU A 1 99 ? -14.799 -6.639 29.447 1.00 86.00 99 GLU A O 1
ATOM 830 N N . LEU A 1 100 ? -14.781 -5.615 27.447 1.00 83.31 100 LEU A N 1
ATOM 831 C CA . LEU A 1 100 ? -15.735 -4.580 27.820 1.00 83.31 100 LEU A CA 1
ATOM 832 C C . LEU A 1 100 ? -17.082 -5.181 28.241 1.00 83.31 100 LEU A C 1
ATOM 834 O O . LEU A 1 100 ? -17.652 -4.761 29.249 1.00 83.31 100 LEU A O 1
ATOM 838 N N . ARG A 1 101 ? -17.579 -6.192 27.521 1.00 86.75 101 ARG A N 1
ATOM 839 C CA . ARG A 1 101 ? -18.798 -6.922 27.901 1.00 86.75 101 ARG A CA 1
ATOM 840 C C . ARG A 1 101 ? -18.694 -7.492 29.317 1.00 86.75 101 ARG A C 1
ATOM 842 O O . ARG A 1 101 ? -19.631 -7.340 30.102 1.00 86.75 101 ARG A O 1
ATOM 849 N N . ASN A 1 102 ? -17.563 -8.118 29.640 1.00 86.19 102 ASN A N 1
ATOM 850 C CA . ASN A 1 102 ? -17.320 -8.703 30.960 1.00 86.19 102 ASN A CA 1
ATOM 851 C C . ASN A 1 102 ? -17.267 -7.619 32.046 1.00 86.19 102 ASN A C 1
ATOM 853 O O . ASN A 1 102 ? -17.914 -7.757 33.083 1.00 86.19 102 ASN A O 1
ATOM 857 N N . ARG A 1 103 ? -16.584 -6.498 31.778 1.00 83.00 103 ARG A N 1
ATOM 858 C CA . ARG A 1 103 ? -16.532 -5.351 32.699 1.00 83.00 103 ARG A CA 1
ATOM 859 C C . ARG A 1 103 ? -17.912 -4.756 32.953 1.00 83.00 103 ARG A C 1
ATOM 861 O O . ARG A 1 103 ? -18.250 -4.477 34.097 1.00 83.00 103 ARG A O 1
ATOM 868 N N . ILE A 1 104 ? -18.741 -4.596 31.920 1.00 81.44 104 ILE A N 1
ATOM 869 C CA . ILE A 1 104 ? -20.115 -4.095 32.083 1.00 81.44 104 ILE A CA 1
ATOM 870 C C . ILE A 1 104 ? -20.917 -5.015 33.011 1.00 81.44 104 ILE A C 1
ATOM 872 O O . ILE A 1 104 ? -21.636 -4.515 33.872 1.00 81.44 104 ILE A O 1
ATOM 876 N N . GLN A 1 105 ? -20.785 -6.337 32.880 1.00 83.12 105 GLN A N 1
ATOM 877 C CA . GLN A 1 105 ? -21.461 -7.285 33.775 1.00 83.12 105 GLN A CA 1
ATOM 878 C C . GLN A 1 105 ? -20.959 -7.197 35.220 1.00 83.12 105 GLN A C 1
ATOM 880 O O . GLN A 1 105 ? -21.756 -7.331 36.146 1.00 83.12 105 GLN A O 1
ATOM 885 N N . GLU A 1 106 ? -19.665 -6.945 35.418 1.00 81.81 106 GLU A N 1
ATOM 886 C CA . GLU A 1 106 ? -19.063 -6.773 36.742 1.00 81.81 106 GLU A CA 1
ATOM 887 C C . GLU A 1 106 ? -19.532 -5.479 37.429 1.00 81.81 106 GLU A C 1
ATOM 889 O O . GLU A 1 106 ? -19.949 -5.507 38.587 1.00 81.81 106 GLU A O 1
ATOM 894 N N . PHE A 1 107 ? -19.529 -4.350 36.711 1.00 78.25 107 PHE A N 1
ATOM 895 C CA . PHE A 1 107 ? -19.955 -3.051 37.250 1.00 78.25 107 PHE A CA 1
ATOM 896 C C . PHE A 1 107 ? -21.480 -2.919 37.379 1.00 78.25 107 PHE A C 1
ATOM 898 O O . PHE A 1 107 ? -21.968 -2.173 38.232 1.00 78.25 107 PHE A O 1
ATOM 905 N N . TYR A 1 108 ? -22.241 -3.668 36.574 1.00 78.56 108 TYR A N 1
ATOM 906 C CA . TYR A 1 108 ? -23.703 -3.645 36.539 1.00 78.56 108 TYR A CA 1
ATOM 907 C C . TYR A 1 108 ? -24.314 -5.053 36.658 1.00 78.56 108 TYR A C 1
ATOM 909 O O . TYR A 1 108 ? -24.972 -5.523 35.726 1.00 78.56 108 TYR A O 1
ATOM 917 N N . PRO A 1 109 ? -24.197 -5.717 37.823 1.00 76.94 109 PRO A N 1
ATOM 918 C CA . PRO A 1 109 ? -24.618 -7.113 37.999 1.00 76.94 109 PRO A CA 1
ATOM 919 C C . PRO A 1 109 ? -26.129 -7.335 37.836 1.00 76.94 109 PRO A C 1
ATOM 921 O O . PRO A 1 109 ? -26.570 -8.437 37.526 1.00 76.94 109 PRO A O 1
ATOM 924 N N . ASN A 1 110 ? -26.933 -6.283 38.016 1.00 77.81 110 ASN A N 1
ATOM 925 C CA . ASN A 1 110 ? -28.388 -6.330 37.853 1.00 77.81 110 ASN A CA 1
ATOM 926 C C . ASN A 1 110 ? -28.846 -5.967 36.430 1.00 77.81 110 ASN A C 1
ATOM 928 O O . ASN A 1 110 ? -30.051 -5.870 36.186 1.00 77.81 110 ASN A O 1
ATOM 932 N N . MET A 1 111 ? -27.922 -5.711 35.496 1.00 78.31 111 MET A N 1
ATOM 933 C CA . MET A 1 111 ? -28.293 -5.387 34.124 1.00 78.31 111 MET A CA 1
ATOM 934 C C . MET A 1 111 ? -28.839 -6.636 33.416 1.00 78.31 111 MET A C 1
ATOM 936 O O . MET A 1 111 ? -28.178 -7.676 33.400 1.00 78.31 111 MET A O 1
ATOM 940 N N . PRO A 1 112 ? -30.011 -6.545 32.763 1.00 81.62 112 PRO A N 1
ATOM 941 C CA . PRO A 1 112 ? -30.497 -7.604 31.894 1.00 81.62 112 PRO A CA 1
ATOM 942 C C . PRO A 1 112 ? -29.473 -7.953 30.810 1.00 81.62 112 PRO A C 1
ATOM 944 O O . PRO A 1 112 ? -29.000 -7.077 30.084 1.00 81.62 112 PRO A O 1
ATOM 947 N N . LEU A 1 113 ? -29.199 -9.249 30.643 1.00 79.69 113 LEU A N 1
ATOM 948 C CA . LEU A 1 113 ? -28.283 -9.769 29.623 1.00 79.69 113 LEU A CA 1
ATOM 949 C C . LEU A 1 113 ? -28.528 -9.202 28.204 1.00 79.69 113 LEU A C 1
ATOM 951 O O . LEU A 1 113 ? -27.543 -8.895 27.535 1.00 79.69 113 LEU A O 1
ATOM 955 N N . PRO A 1 114 ? -29.780 -8.980 27.740 1.00 84.56 114 PRO A N 1
ATOM 956 C CA . PRO A 1 114 ? -30.023 -8.377 26.428 1.00 84.56 114 PRO A CA 1
ATOM 957 C C . PRO A 1 114 ? -29.448 -6.965 26.261 1.00 84.56 114 PRO A C 1
ATOM 959 O O . PRO A 1 114 ? -29.016 -6.625 25.166 1.00 84.56 114 PRO A O 1
ATOM 962 N N . LEU A 1 115 ? -29.410 -6.148 27.322 1.00 78.31 115 LEU A N 1
ATOM 963 C CA . LEU A 1 115 ? -28.833 -4.799 27.256 1.00 78.31 115 LEU A CA 1
ATOM 964 C C . LEU A 1 115 ? -27.309 -4.857 27.158 1.00 78.31 115 LEU A C 1
ATOM 966 O O . LEU A 1 115 ? -26.722 -4.142 26.354 1.00 78.31 115 LEU A O 1
ATOM 970 N N . VAL A 1 116 ? -26.678 -5.767 27.903 1.00 84.06 116 VAL A N 1
ATOM 971 C CA . VAL A 1 116 ? -25.238 -6.036 27.785 1.00 84.06 116 VAL A CA 1
ATOM 972 C C . VAL A 1 116 ? -24.894 -6.476 26.357 1.00 84.06 116 VAL A C 1
ATOM 974 O O . VAL A 1 116 ? -23.951 -5.965 25.755 1.00 84.06 116 VAL A O 1
ATOM 977 N N . SER A 1 117 ? -25.679 -7.398 25.793 1.00 83.62 117 SER A N 1
ATOM 978 C CA . SER A 1 117 ? -25.505 -7.868 24.415 1.00 83.62 117 SER A CA 1
ATOM 979 C C . SER A 1 117 ? -25.758 -6.778 23.375 1.00 83.62 117 SER A C 1
ATOM 981 O O . SER A 1 117 ? -25.070 -6.761 22.362 1.00 83.62 117 SER A O 1
ATOM 983 N N . LEU A 1 118 ? -26.696 -5.858 23.614 1.00 85.56 118 LEU A N 1
ATOM 984 C CA . LEU A 1 118 ? -26.948 -4.724 22.724 1.00 85.56 118 LEU A CA 1
ATOM 985 C C . LEU A 1 118 ? -25.740 -3.778 22.664 1.00 85.56 118 LEU A C 1
ATOM 987 O O . LEU A 1 118 ? -25.333 -3.386 21.575 1.00 85.56 118 LEU A O 1
ATOM 991 N N . ILE A 1 119 ? -25.153 -3.449 23.821 1.00 83.69 119 ILE A N 1
ATOM 992 C CA . ILE A 1 119 ? -23.960 -2.591 23.913 1.00 83.69 119 ILE A CA 1
ATOM 993 C C . ILE A 1 119 ? -22.773 -3.254 23.207 1.00 83.69 119 ILE A C 1
ATOM 995 O O . ILE A 1 119 ? -22.097 -2.616 22.404 1.00 83.69 119 ILE A O 1
ATOM 999 N N . HIS A 1 120 ? -22.551 -4.545 23.467 1.00 87.75 120 HIS A N 1
ATOM 1000 C CA . HIS A 1 120 ? -21.498 -5.332 22.818 1.00 87.75 120 HIS A CA 1
ATOM 1001 C C . HIS A 1 120 ? -21.682 -5.393 21.297 1.00 87.75 120 HIS A C 1
ATOM 1003 O O . HIS A 1 120 ? -20.757 -5.074 20.556 1.00 87.75 120 HIS A O 1
ATOM 1009 N N . HIS A 1 121 ? -22.893 -5.701 20.828 1.00 87.12 121 HIS A N 1
ATOM 1010 C CA . HIS A 1 121 ? -23.180 -5.777 19.399 1.00 87.12 121 HIS A CA 1
ATOM 1011 C C . HIS A 1 121 ? -22.983 -4.431 18.698 1.00 87.12 121 HIS A C 1
ATOM 1013 O O . HIS A 1 121 ? -22.388 -4.393 17.625 1.00 87.12 121 HIS A O 1
ATOM 1019 N N . HIS A 1 122 ? -23.422 -3.329 19.313 1.00 86.31 122 HIS A N 1
ATOM 1020 C CA . HIS A 1 122 ? -23.222 -1.996 18.748 1.00 86.31 122 HIS A CA 1
ATOM 1021 C C . HIS A 1 122 ? -21.733 -1.635 18.646 1.00 86.31 122 HIS A C 1
ATOM 1023 O O . HIS A 1 122 ? -21.300 -1.095 17.631 1.00 86.31 122 HIS A O 1
ATOM 1029 N N . ALA A 1 123 ? -20.929 -2.005 19.648 1.00 86.19 123 ALA A N 1
ATOM 1030 C CA . ALA A 1 123 ? -19.479 -1.833 19.610 1.00 86.19 123 ALA A CA 1
ATOM 1031 C C . ALA A 1 123 ? -18.841 -2.595 18.436 1.00 86.19 123 ALA A C 1
ATOM 1033 O O . ALA A 1 123 ? -18.038 -2.027 17.695 1.00 86.19 123 ALA A O 1
ATOM 1034 N N . SER A 1 124 ? -19.220 -3.865 18.244 1.00 88.56 124 SER A N 1
ATOM 1035 C CA . SER A 1 124 ? -18.735 -4.690 17.130 1.00 88.56 124 SER A CA 1
ATOM 1036 C C . SER A 1 124 ? -19.172 -4.136 15.774 1.00 88.56 124 SER A C 1
ATOM 1038 O O . SER A 1 124 ? -18.355 -4.061 14.862 1.00 88.56 124 SER A O 1
ATOM 1040 N N . GLN A 1 125 ? -20.424 -3.685 15.647 1.00 87.81 125 GLN A N 1
ATOM 1041 C CA . GLN A 1 125 ? -20.927 -3.070 14.416 1.00 87.81 125 GLN A CA 1
ATOM 1042 C C . GLN A 1 125 ? -20.150 -1.801 14.054 1.00 87.81 125 GLN A C 1
ATOM 1044 O O . GLN A 1 125 ? -19.710 -1.663 12.917 1.00 87.81 125 GLN A O 1
ATOM 1049 N N . LEU A 1 126 ? -19.912 -0.904 15.016 1.00 86.19 126 LEU A N 1
ATOM 1050 C CA . LEU A 1 126 ? -19.125 0.308 14.778 1.00 86.19 126 LEU A CA 1
ATOM 1051 C C . LEU A 1 126 ? -17.670 -0.012 14.396 1.00 86.19 126 LEU A C 1
ATOM 1053 O O . LEU A 1 126 ? -17.102 0.661 13.533 1.00 86.19 126 LEU A O 1
ATOM 1057 N N . LEU A 1 127 ? -17.067 -1.043 15.001 1.00 86.75 127 LEU A N 1
ATOM 1058 C CA . LEU A 1 127 ? -15.728 -1.506 14.630 1.00 86.75 127 LEU A CA 1
ATOM 1059 C C . LEU A 1 127 ? -15.702 -2.035 13.189 1.00 86.75 127 LEU A C 1
ATOM 1061 O O . LEU A 1 127 ? -14.797 -1.684 12.429 1.00 86.75 127 LEU A O 1
ATOM 1065 N N . ASP A 1 128 ? -16.698 -2.830 12.800 1.00 87.19 128 ASP A N 1
ATOM 1066 C CA . ASP A 1 128 ? -16.827 -3.378 11.448 1.00 87.19 128 ASP A CA 1
ATOM 1067 C C . ASP A 1 128 ? -17.047 -2.281 10.407 1.00 87.19 128 ASP A C 1
ATOM 1069 O O . ASP A 1 128 ? -16.389 -2.272 9.365 1.00 87.19 128 ASP A O 1
ATOM 1073 N N . GLU A 1 129 ? -17.916 -1.315 10.696 1.00 86.06 129 GLU A N 1
ATOM 1074 C CA . GLU A 1 129 ? -18.163 -0.169 9.821 1.00 86.06 129 GLU A CA 1
ATOM 1075 C C . GLU A 1 129 ? -16.911 0.697 9.662 1.00 86.06 129 GLU A C 1
ATOM 1077 O O . GLU A 1 129 ? -16.549 1.071 8.543 1.00 86.06 129 GLU A O 1
ATOM 1082 N N . MET A 1 130 ? -16.192 0.955 10.757 1.00 83.69 130 MET A N 1
ATOM 1083 C CA . MET A 1 130 ? -14.902 1.643 10.729 1.00 83.69 130 MET A CA 1
ATOM 1084 C C . MET A 1 130 ? -13.876 0.886 9.875 1.00 83.69 130 MET A C 1
ATOM 1086 O O . MET A 1 130 ? -13.100 1.509 9.146 1.00 83.69 130 MET A O 1
ATOM 1090 N N . TRP A 1 131 ? -13.864 -0.444 9.958 1.00 83.25 131 TRP A N 1
ATOM 1091 C CA . TRP A 1 131 ? -12.925 -1.298 9.238 1.00 83.25 131 TRP A CA 1
ATOM 1092 C C . TRP A 1 131 ? -13.212 -1.365 7.737 1.00 83.25 131 TRP A C 1
ATOM 1094 O O . TRP A 1 131 ? -12.303 -1.255 6.911 1.00 83.25 131 TRP A O 1
ATOM 1104 N N . GLN A 1 132 ? -14.486 -1.503 7.370 1.00 82.12 132 GLN A N 1
ATOM 1105 C CA . GLN A 1 132 ? -14.931 -1.598 5.981 1.00 82.12 132 GLN A CA 1
ATOM 1106 C C . GLN A 1 132 ? -14.878 -0.247 5.254 1.00 82.12 132 GLN A C 1
ATOM 1108 O O . GLN A 1 132 ? -14.694 -0.210 4.039 1.00 82.12 132 GLN A O 1
ATOM 1113 N N . ALA A 1 133 ? -14.972 0.877 5.972 1.00 78.69 133 ALA A N 1
ATOM 1114 C CA . ALA A 1 133 ? -14.994 2.219 5.386 1.00 78.69 133 ALA A CA 1
ATOM 1115 C C . ALA A 1 133 ? -13.636 2.745 4.864 1.00 78.69 133 ALA A C 1
ATOM 1117 O O . ALA A 1 133 ? -13.582 3.901 4.443 1.00 78.69 133 ALA A O 1
ATOM 1118 N N . SER A 1 134 ? -12.578 1.921 4.854 1.00 60.44 134 SER A N 1
ATOM 1119 C CA . SER A 1 134 ? -11.150 2.264 4.651 1.00 60.44 134 SER A CA 1
ATOM 1120 C C . SER A 1 134 ? -10.735 3.014 3.363 1.00 60.44 134 SER A C 1
ATOM 1122 O O . SER A 1 134 ? -9.544 3.241 3.151 1.00 60.44 134 SER A O 1
ATOM 1124 N N . GLU A 1 135 ? -11.677 3.460 2.525 1.00 60.50 135 GLU A N 1
ATOM 1125 C CA . GLU A 1 135 ? -11.397 4.174 1.269 1.00 60.50 135 GLU A CA 1
ATOM 1126 C C . GLU A 1 135 ? -12.165 5.501 1.079 1.00 60.50 135 GLU A C 1
ATOM 1128 O O . GLU A 1 135 ? -12.028 6.131 0.033 1.00 60.50 135 GLU A O 1
ATOM 1133 N N . ASN A 1 136 ? -12.951 5.992 2.052 1.00 58.50 136 ASN A N 1
ATOM 1134 C CA . ASN A 1 136 ? -13.800 7.182 1.846 1.00 58.50 136 ASN A CA 1
ATOM 1135 C C . ASN A 1 136 ? -13.887 8.138 3.049 1.00 58.50 136 ASN A C 1
ATOM 1137 O O . ASN A 1 136 ? -13.589 7.775 4.180 1.00 58.50 136 ASN A O 1
ATOM 1141 N N . LYS A 1 137 ? -14.426 9.357 2.830 1.00 60.66 137 LYS A N 1
ATOM 1142 C CA . LYS A 1 137 ? -14.790 10.338 3.890 1.00 60.66 137 LYS A CA 1
ATOM 1143 C C . LYS A 1 137 ? -15.602 9.731 5.049 1.00 60.66 137 LYS A C 1
ATOM 1145 O O . LYS A 1 137 ? -15.602 10.281 6.146 1.00 60.66 137 LYS A O 1
ATOM 1150 N N . ARG A 1 138 ? -16.275 8.606 4.798 1.00 70.75 138 ARG A N 1
ATOM 1151 C CA . ARG A 1 138 ? -17.033 7.821 5.774 1.00 70.75 138 ARG A CA 1
ATOM 1152 C C . ARG A 1 138 ? -16.143 7.204 6.864 1.00 70.75 138 ARG A C 1
ATOM 1154 O O . ARG A 1 138 ? -16.579 7.147 8.002 1.00 70.75 138 ARG A O 1
ATOM 1161 N N . GLU A 1 139 ? -14.883 6.876 6.565 1.00 76.75 139 GLU A N 1
ATOM 1162 C CA . GLU A 1 139 ? -13.921 6.315 7.529 1.00 76.75 139 GLU A CA 1
ATOM 1163 C C . GLU A 1 139 ? -13.720 7.230 8.743 1.00 76.75 139 GLU A C 1
ATOM 1165 O O . GLU A 1 139 ? -13.720 6.777 9.884 1.00 76.75 139 GLU A O 1
ATOM 1170 N N . LEU A 1 140 ? -13.569 8.538 8.507 1.00 75.94 140 LEU A N 1
ATOM 1171 C CA . LEU A 1 140 ? -13.363 9.513 9.578 1.00 75.94 140 LEU A CA 1
ATOM 1172 C C . LEU A 1 140 ? -14.602 9.680 10.458 1.00 75.94 140 LEU A C 1
ATOM 1174 O O . LEU A 1 140 ? -14.454 9.935 11.651 1.00 75.94 140 LEU A O 1
ATOM 1178 N N . ASN A 1 141 ? -15.799 9.549 9.886 1.00 80.38 141 ASN A N 1
ATOM 1179 C CA . ASN A 1 141 ? -17.042 9.631 10.645 1.00 80.38 141 ASN A CA 1
ATOM 1180 C C . ASN A 1 141 ? -17.237 8.368 11.490 1.00 80.38 141 ASN A C 1
ATOM 1182 O O . ASN A 1 141 ? -17.361 8.498 12.703 1.00 80.38 141 ASN A O 1
ATOM 1186 N N . CYS A 1 142 ? -17.089 7.175 10.903 1.00 80.56 142 CYS A N 1
ATOM 1187 C CA . CYS A 1 142 ? -17.169 5.910 11.640 1.00 80.56 142 CYS A CA 1
ATOM 1188 C C . CYS A 1 142 ? -16.112 5.832 12.758 1.00 80.56 142 CYS A C 1
ATOM 1190 O O . CYS A 1 142 ? -16.403 5.403 13.870 1.00 80.56 142 CYS A O 1
ATOM 1192 N N . LYS A 1 143 ? -14.888 6.331 12.517 1.00 79.00 143 LYS A N 1
ATOM 1193 C CA . LYS A 1 143 ? -13.854 6.456 13.563 1.00 79.00 143 LYS A CA 1
ATOM 1194 C C . LYS A 1 143 ? -14.286 7.364 14.711 1.00 79.00 143 LYS A C 1
ATOM 1196 O O . LYS A 1 143 ? -14.043 7.036 15.868 1.00 79.00 143 LYS A O 1
ATOM 1201 N N . LYS A 1 144 ? -14.878 8.521 14.405 1.00 83.31 144 LYS A N 1
ATOM 1202 C CA . LYS A 1 144 ? -15.360 9.457 15.430 1.00 83.31 144 LYS A CA 1
ATOM 1203 C C . LYS A 1 144 ? -16.495 8.846 16.241 1.00 83.31 144 LYS A C 1
ATOM 1205 O O . LYS A 1 144 ? -16.444 8.936 17.461 1.00 83.31 144 LYS A O 1
ATOM 1210 N N . GLU A 1 145 ? -17.451 8.205 15.579 1.00 83.19 145 GLU A N 1
ATOM 1211 C CA . GLU A 1 145 ? -18.584 7.528 16.217 1.00 83.19 145 GLU A CA 1
ATOM 1212 C C . GLU A 1 145 ? -18.113 6.393 17.133 1.00 83.19 145 GLU A C 1
ATOM 1214 O O . GLU A 1 145 ? -18.561 6.298 18.273 1.00 83.19 145 GLU A O 1
ATOM 1219 N N . PHE A 1 146 ? -17.139 5.590 16.696 1.00 82.31 146 PHE A N 1
ATOM 1220 C CA . PHE A 1 146 ? -16.556 4.541 17.531 1.00 82.31 146 PHE A CA 1
ATOM 1221 C C . PHE A 1 146 ? -15.825 5.105 18.761 1.00 82.31 146 PHE A C 1
ATOM 1223 O O . PHE A 1 146 ? -16.029 4.633 19.878 1.00 82.31 146 PHE A O 1
ATOM 1230 N N . ILE A 1 147 ? -15.013 6.156 18.593 1.00 82.56 147 ILE A N 1
ATOM 1231 C CA . ILE A 1 147 ? -14.300 6.799 19.712 1.00 82.56 147 ILE A CA 1
ATOM 1232 C C . ILE A 1 147 ? -15.280 7.445 20.698 1.00 82.56 147 ILE A C 1
ATOM 1234 O O . ILE A 1 147 ? -15.095 7.332 21.910 1.00 82.56 147 ILE A O 1
ATOM 1238 N N . GLN A 1 148 ? -16.318 8.119 20.199 1.00 83.81 148 GLN A N 1
ATOM 1239 C CA . GLN A 1 148 ? -17.356 8.725 21.033 1.00 83.81 148 GLN A CA 1
ATOM 1240 C C . GLN A 1 148 ? -18.097 7.660 21.835 1.00 83.81 148 GLN A C 1
ATOM 1242 O O . GLN A 1 148 ? -18.223 7.805 23.049 1.00 83.81 148 GLN A O 1
ATOM 1247 N N . PHE A 1 149 ? -18.487 6.558 21.193 1.00 84.19 149 PHE A N 1
ATOM 1248 C CA . PHE A 1 149 ? -19.100 5.425 21.870 1.00 84.19 149 PHE A CA 1
ATOM 1249 C C . PHE A 1 149 ? -18.198 4.864 22.980 1.00 84.19 149 PHE A C 1
ATOM 1251 O O . PHE A 1 149 ? -18.631 4.774 24.125 1.00 84.19 149 PHE A O 1
ATOM 1258 N N . LEU A 1 150 ? -16.925 4.565 22.688 1.00 79.75 150 LEU A N 1
ATOM 1259 C CA . LEU A 1 150 ? -15.982 4.061 23.696 1.00 79.75 150 LEU A CA 1
ATOM 1260 C C . LEU A 1 150 ? -15.771 5.042 24.855 1.00 79.75 150 LEU A C 1
ATOM 1262 O O . LEU A 1 150 ? -15.634 4.617 25.998 1.00 79.75 150 LEU A O 1
ATOM 1266 N N . THR A 1 151 ? -15.771 6.347 24.575 1.00 80.81 151 THR A N 1
ATOM 1267 C CA . THR A 1 151 ? -1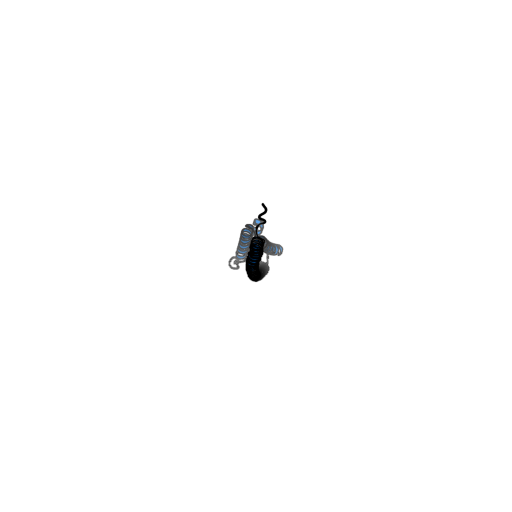5.653 7.386 25.609 1.00 80.81 151 THR A CA 1
ATOM 1268 C C . THR A 1 151 ? -16.872 7.374 26.529 1.00 80.81 151 THR A C 1
ATOM 1270 O O . THR A 1 151 ? -16.714 7.333 27.745 1.00 80.81 151 THR A O 1
ATOM 1273 N N . VAL A 1 152 ? -18.082 7.327 25.961 1.00 81.25 152 VAL A N 1
ATOM 1274 C CA . VAL A 1 152 ? -19.336 7.237 26.728 1.00 81.25 152 VAL A CA 1
ATOM 1275 C C . VAL A 1 152 ? -19.369 5.962 27.567 1.00 81.25 152 VAL A C 1
ATOM 1277 O O . VAL A 1 152 ? -19.764 5.996 28.729 1.00 81.25 152 VAL A O 1
ATOM 1280 N N . VAL A 1 153 ? -18.911 4.845 27.004 1.00 78.75 153 VAL A N 1
ATOM 1281 C CA . VAL A 1 153 ? -18.818 3.574 27.720 1.00 78.75 153 VAL A CA 1
ATOM 1282 C C . VAL A 1 153 ? -17.823 3.641 28.875 1.00 78.75 153 VAL A C 1
ATOM 1284 O O . VAL A 1 153 ? -18.132 3.173 29.969 1.00 78.75 153 VAL A O 1
ATOM 1287 N N . TYR A 1 154 ? -16.644 4.221 28.658 1.00 75.50 154 TYR A N 1
ATOM 1288 C CA . TYR A 1 154 ? -15.636 4.388 29.701 1.00 75.50 154 TYR A CA 1
ATOM 1289 C C . TYR A 1 154 ? -16.148 5.278 30.841 1.00 75.50 154 TYR A C 1
ATOM 1291 O O . TYR A 1 154 ? -16.020 4.911 32.004 1.00 75.50 154 TYR A O 1
ATOM 1299 N N . GLU A 1 155 ? -16.789 6.404 30.520 1.00 76.12 155 GLU A N 1
ATOM 1300 C CA . GLU A 1 155 ? -17.383 7.303 31.516 1.00 76.12 155 GLU A CA 1
ATOM 1301 C C . GLU A 1 155 ? -18.489 6.628 32.336 1.00 76.12 155 GLU A C 1
ATOM 1303 O O . GLU A 1 155 ? -18.531 6.782 33.556 1.00 76.12 155 GLU A O 1
ATOM 1308 N N . ASP A 1 156 ? -19.366 5.859 31.685 1.00 74.44 156 ASP A N 1
ATOM 1309 C CA . ASP A 1 156 ? -20.440 5.133 32.365 1.00 74.44 156 ASP A CA 1
ATOM 1310 C C . ASP A 1 156 ? -19.910 3.906 33.128 1.00 74.44 156 ASP A C 1
ATOM 1312 O O . ASP A 1 156 ? -20.591 3.412 34.016 1.00 74.44 156 ASP A O 1
ATOM 1316 N N . THR A 1 157 ? -18.714 3.391 32.838 1.00 71.50 157 THR A N 1
ATOM 1317 C CA . THR A 1 157 ? -18.126 2.246 33.566 1.00 71.50 157 THR A CA 1
ATOM 1318 C C . THR A 1 157 ? -17.040 2.650 34.567 1.00 71.50 157 THR A C 1
ATOM 1320 O O . THR A 1 157 ? -16.490 1.781 35.243 1.00 71.50 157 THR A O 1
ATOM 1323 N N . ASP A 1 158 ? -16.755 3.950 34.721 1.00 73.44 158 ASP A N 1
ATOM 1324 C CA . ASP A 1 158 ? -15.745 4.454 35.652 1.00 73.44 158 ASP A CA 1
ATOM 1325 C C . ASP A 1 158 ? -16.155 4.170 37.119 1.00 73.44 158 ASP A C 1
ATOM 1327 O O . ASP A 1 158 ? -17.155 4.709 37.616 1.00 73.44 158 ASP A O 1
ATOM 1331 N N . PRO A 1 159 ? -15.363 3.376 37.870 1.00 64.31 159 PRO A N 1
ATOM 1332 C CA . PRO A 1 159 ? -15.639 3.050 39.271 1.00 64.31 159 PRO A CA 1
ATOM 1333 C C . PRO A 1 159 ? -15.761 4.280 40.180 1.00 64.31 159 PRO A C 1
ATOM 1335 O O . PRO A 1 159 ? -16.412 4.228 41.228 1.00 64.31 159 PRO A O 1
ATOM 1338 N N . THR A 1 160 ? -15.120 5.395 39.819 1.00 65.25 160 THR A N 1
ATOM 1339 C CA . THR A 1 160 ? -15.167 6.640 40.593 1.00 65.25 160 THR A CA 1
ATOM 1340 C C . THR A 1 160 ? -16.491 7.385 40.424 1.00 65.25 160 THR A C 1
ATOM 1342 O O . THR A 1 160 ? -16.953 8.004 41.387 1.00 65.25 160 THR A O 1
ATOM 1345 N N . ALA A 1 161 ? -17.144 7.248 39.266 1.00 58.12 161 ALA A N 1
ATOM 1346 C CA . ALA A 1 161 ? -18.474 7.788 38.983 1.00 58.12 161 ALA A CA 1
ATOM 1347 C C . ALA A 1 161 ? -19.605 6.950 39.618 1.00 58.12 161 ALA A C 1
ATOM 1349 O O . ALA A 1 161 ? -20.703 7.456 39.849 1.00 58.12 161 ALA A O 1
ATOM 1350 N N . LEU A 1 162 ? -19.325 5.686 39.959 1.00 60.00 162 LEU A N 1
ATOM 1351 C CA . LEU A 1 162 ? -20.290 4.701 40.469 1.00 60.00 162 LEU A CA 1
ATOM 1352 C C . LEU A 1 162 ? -20.478 4.688 41.999 1.00 60.00 162 LEU A C 1
ATOM 1354 O O . LEU A 1 162 ? -21.258 3.888 42.525 1.00 60.00 162 LEU A O 1
ATOM 1358 N N . LYS A 1 163 ? -19.802 5.568 42.751 1.00 53.59 163 LYS A N 1
ATOM 1359 C CA . LYS A 1 163 ? -19.915 5.614 44.220 1.00 53.59 163 LYS A CA 1
ATOM 1360 C C . LYS A 1 163 ? -21.323 6.029 44.675 1.00 53.59 163 LYS A C 1
ATOM 1362 O O . LYS A 1 163 ? -21.646 7.210 44.737 1.00 53.59 163 LYS A O 1
ATOM 1367 N N . GLY A 1 164 ? -22.136 5.045 45.064 1.00 57.38 164 GLY A N 1
ATOM 1368 C CA . GLY A 1 164 ? -23.370 5.240 45.838 1.00 57.38 164 GLY A CA 1
ATOM 1369 C C . GLY A 1 164 ? -24.541 4.345 45.424 1.00 57.38 164 GLY A C 1
ATOM 1370 O O . GLY A 1 164 ? -25.342 3.981 46.280 1.00 57.38 164 GLY A O 1
ATOM 1371 N N . ASN A 1 165 ? -24.638 3.974 44.141 1.00 54.38 165 ASN A N 1
ATOM 1372 C CA . ASN A 1 165 ? -25.560 2.957 43.609 1.00 54.38 165 ASN A CA 1
ATOM 1373 C C . ASN A 1 165 ? -25.281 2.771 42.102 1.00 54.38 165 ASN A C 1
ATOM 1375 O O . ASN A 1 165 ? -25.271 3.789 41.401 1.00 54.38 165 ASN A O 1
ATOM 1379 N N . PRO A 1 166 ? -25.098 1.546 41.569 1.00 56.44 166 PRO A N 1
ATOM 1380 C CA . PRO A 1 166 ? -24.950 1.338 40.131 1.00 56.44 166 PRO A CA 1
ATOM 1381 C C . PRO A 1 166 ? -26.276 1.665 39.427 1.00 56.44 166 PRO A C 1
ATOM 1383 O O . PRO A 1 166 ? -27.199 0.853 39.364 1.00 56.44 166 PRO A O 1
ATOM 1386 N N . ARG A 1 167 ? -26.406 2.904 38.945 1.00 63.28 167 ARG A N 1
ATOM 1387 C CA . ARG A 1 167 ? -27.495 3.321 38.052 1.00 63.28 167 ARG A CA 1
ATOM 1388 C C . ARG A 1 167 ? -27.214 2.737 36.675 1.00 63.28 167 ARG A C 1
ATOM 1390 O O . ARG A 1 167 ? -26.070 2.761 36.261 1.00 63.28 167 ARG A O 1
ATOM 1397 N N . LEU A 1 168 ? -28.236 2.249 35.970 1.00 64.12 168 LEU A N 1
ATOM 1398 C CA . LEU A 1 168 ? -28.092 1.792 34.579 1.00 64.12 168 LEU A CA 1
ATOM 1399 C C . LEU A 1 168 ? -27.255 2.793 33.750 1.00 64.12 168 LEU A C 1
ATOM 1401 O O . LEU A 1 168 ? -27.395 3.999 33.980 1.00 64.12 168 LEU A O 1
ATOM 1405 N N . PRO A 1 169 ? -26.441 2.333 32.780 1.00 71.75 169 PRO A N 1
ATOM 1406 C CA . PRO A 1 169 ? -25.622 3.204 31.943 1.00 71.75 169 PRO A CA 1
ATOM 1407 C C . PRO A 1 169 ? -26.497 3.921 30.911 1.00 71.75 169 PRO A C 1
ATOM 1409 O O . PRO A 1 169 ? -26.605 3.552 29.739 1.00 71.75 169 PRO A O 1
ATOM 1412 N N . LEU A 1 170 ? -27.223 4.925 31.397 1.00 73.62 170 LEU A N 1
ATOM 1413 C CA . LEU A 1 170 ? -28.212 5.667 30.630 1.00 73.62 170 LEU A CA 1
ATOM 1414 C C . LEU A 1 170 ? -27.565 6.442 29.481 1.00 73.62 170 LEU A C 1
ATOM 1416 O O . LEU A 1 170 ? -28.242 6.668 28.481 1.00 73.62 170 LEU A O 1
ATOM 1420 N N . ARG A 1 171 ? -26.288 6.842 29.587 1.00 77.00 171 ARG A N 1
ATOM 1421 C CA . ARG A 1 171 ? -25.610 7.556 28.498 1.00 77.00 171 ARG A CA 1
ATOM 1422 C C . ARG A 1 171 ? -25.252 6.598 27.375 1.00 77.00 171 ARG A C 1
ATOM 1424 O O . ARG A 1 171 ? -25.529 6.931 26.228 1.00 77.00 171 ARG A O 1
ATOM 1431 N N . ILE A 1 172 ? -24.732 5.407 27.692 1.00 78.38 172 ILE A N 1
ATOM 1432 C CA . ILE A 1 172 ? -24.470 4.368 26.681 1.00 78.38 172 ILE A CA 1
ATOM 1433 C C . ILE A 1 172 ? -25.766 4.006 25.949 1.00 78.38 172 ILE A C 1
ATOM 1435 O O . ILE A 1 172 ? -25.803 3.999 24.722 1.00 78.38 172 ILE A O 1
ATOM 1439 N N . LEU A 1 173 ? -26.842 3.725 26.690 1.00 77.38 173 LEU A N 1
ATOM 1440 C CA . LEU A 1 173 ? -28.117 3.312 26.094 1.00 77.38 173 LEU A CA 1
ATOM 1441 C C . LEU A 1 173 ? -28.737 4.416 25.232 1.00 77.38 173 LEU A C 1
ATOM 1443 O O . LEU A 1 173 ? -29.218 4.133 24.139 1.00 77.38 173 LEU A O 1
ATOM 1447 N N . LYS A 1 174 ? -28.670 5.667 25.694 1.00 82.62 174 LYS A N 1
ATOM 1448 C CA . LYS A 1 174 ? -29.126 6.827 24.929 1.00 82.62 174 LYS A CA 1
ATOM 1449 C C . LYS A 1 174 ? -28.298 7.032 23.659 1.00 82.62 174 LYS A C 1
ATOM 1451 O O . LYS A 1 174 ? -28.868 7.288 22.608 1.00 82.62 174 LYS A O 1
ATOM 1456 N N . TYR A 1 175 ? -26.978 6.866 23.735 1.00 82.50 175 TYR A N 1
ATOM 1457 C CA . TYR A 1 175 ? -26.106 6.971 22.567 1.00 82.50 175 TYR A CA 1
ATOM 1458 C C . TYR A 1 175 ? -26.466 5.932 21.495 1.00 82.50 175 TYR A C 1
ATOM 1460 O O . TYR A 1 175 ? -26.542 6.272 20.323 1.00 82.50 175 TYR A O 1
ATOM 1468 N N . ILE A 1 176 ? -26.742 4.684 21.896 1.00 80.38 176 ILE A N 1
ATOM 1469 C CA . ILE A 1 176 ? -27.171 3.610 20.977 1.00 80.38 176 ILE A CA 1
ATOM 1470 C C . ILE A 1 176 ? -28.536 3.919 20.336 1.00 80.38 176 ILE A C 1
ATOM 1472 O O . ILE A 1 176 ? -28.814 3.495 19.217 1.00 80.38 176 ILE A O 1
ATOM 1476 N N . GLU A 1 177 ? -29.423 4.610 21.052 1.00 80.69 177 GLU A N 1
ATOM 1477 C CA . GLU A 1 177 ? -30.725 5.023 20.524 1.00 80.69 177 GLU A CA 1
ATOM 1478 C C . GLU A 1 177 ? -30.600 6.185 19.527 1.00 80.69 177 GLU A C 1
ATOM 1480 O O . GLU A 1 177 ? -31.288 6.187 18.510 1.00 80.69 177 GLU A O 1
ATOM 1485 N N . GLU A 1 178 ? -29.696 7.132 19.787 1.00 80.94 178 GLU A N 1
ATOM 1486 C CA . GLU A 1 178 ? -29.421 8.298 18.935 1.00 80.94 178 GLU A CA 1
ATOM 1487 C C . GLU A 1 178 ? -28.530 7.982 17.718 1.00 80.94 178 GLU A C 1
ATOM 1489 O O . GLU A 1 178 ? -28.492 8.774 16.779 1.00 80.94 178 GLU A O 1
ATOM 1494 N N . SER A 1 179 ? -27.814 6.851 17.725 1.00 68.06 179 SER A N 1
ATOM 1495 C CA . SER A 1 179 ? -26.935 6.413 16.629 1.00 68.06 179 SER A CA 1
ATOM 1496 C C . SER A 1 179 ? -27.632 5.565 15.553 1.00 68.06 179 SER A C 1
ATOM 1498 O O . SER A 1 179 ? -26.983 5.171 14.583 1.00 68.06 179 SER A O 1
ATOM 1500 N N . LYS A 1 180 ? -28.933 5.285 15.711 1.00 56.00 180 LYS A N 1
ATOM 1501 C CA . LYS A 1 180 ? -29.788 4.642 14.696 1.00 56.00 180 LYS A CA 1
ATOM 1502 C C . LYS A 1 180 ? -30.355 5.646 13.699 1.00 56.00 180 LYS A C 1
ATOM 1504 O O . LYS A 1 180 ? -30.460 5.259 12.513 1.00 56.00 180 LYS A O 1
#

Radius of gyration: 49.28 Å; chains: 1; bounding box: 83×20×154 Å

Secondary structure (DSSP, 8-state):
------HHHHHHHHHHHHHHHHHHHHHHHHHHHHHHHHHHHHHHHHHHHHHHHHHHHHHHHHHHHHHHHHHHHHHHHHHHHHHHHHHHHHHHHHHHHHHHHHHHHHH-TTS-HHHHHHHHHHHHHHHHHHHHTTTSTHHHHHHHHHHHHHHHHHHHH-TTTTTT-----HHHHHHHHHT-

Organism: NCBI:txid2748662

Sequence (180 aa):
MNEIPSSKYFGIFLMDFINAIRDKNLEWYEKTADRTKALKEKNELSSVQIEQAIKKSVQDFEQEIALKKITYDQQMENAKLKAKKTMQKYEKFLEEIDELRNRIQEFYPNMPLPLVSLIHHHASQLLDEMWQASENKRELNCKKEFIQFLTVVYEDTDPTALKGNPRLPLRILKYIEESK